Protein AF-X0VAJ9-F1 (afdb_monomer_lite)

Organism: NCBI:txid412755

Sequence (80 aa):
MKANTKYNIELDKSQIFNLIRQLNADDKIELLNSLQESTYVRRFEKLLDSLRTDKISLDDITKEVEGVRQKRYEQGKHNA

Radius of gyration: 29.06 Å; chains: 1; bounding box: 59×25×83 Å

Secondary structure (DSSP, 8-state):
------------HHHHHHHHHHS-HHHHHHHHHHHHHHHHHHHHHHHHHHH------HHHHHHHHHHHHHHHHHTT----

Foldseek 3Di:
DDDPDPDPDDDDPVRVVVVLVPDDPVVVVVVVVVCCVVCVVVVVVVVVVVVDDPDADPVNVVVVVVVVVVVCVVVVVDDD

Structure (mmCIF, N/CA/C/O backbone):
data_AF-X0VAJ9-F1
#
_entry.id   AF-X0VAJ9-F1
#
loop_
_atom_site.group_PDB
_atom_site.id
_atom_site.type_symbol
_atom_site.label_atom_id
_atom_site.label_alt_id
_atom_site.label_comp_id
_atom_site.label_asym_id
_atom_site.label_entity_id
_atom_site.label_seq_id
_atom_site.pdbx_PDB_ins_code
_atom_site.Cartn_x
_atom_site.Cartn_y
_atom_site.Cartn_z
_atom_site.occupancy
_atom_site.B_iso_or_equiv
_atom_site.auth_seq_id
_atom_site.auth_comp_id
_atom_site.auth_asym_id
_atom_site.auth_atom_id
_atom_site.pdbx_PDB_model_num
ATOM 1 N N . MET A 1 1 ? -8.157 -10.609 38.181 1.00 41.25 1 MET A N 1
ATOM 2 C CA . MET A 1 1 ? -7.643 -11.002 36.850 1.00 41.25 1 MET A CA 1
ATOM 3 C C . MET A 1 1 ? -8.834 -11.020 35.900 1.00 41.25 1 MET A C 1
ATOM 5 O O . MET A 1 1 ? -9.729 -11.824 36.115 1.00 41.25 1 MET A O 1
ATOM 9 N N . LYS A 1 2 ? -8.951 -10.059 34.971 1.00 44.88 2 LYS A N 1
ATOM 10 C CA . LYS A 1 2 ? -10.105 -9.997 34.053 1.00 44.88 2 LYS A CA 1
ATOM 11 C C . LYS A 1 2 ? -9.911 -11.031 32.942 1.00 44.88 2 LYS A C 1
ATOM 13 O O . LYS A 1 2 ? -8.846 -11.075 32.335 1.00 44.88 2 LYS A O 1
ATOM 18 N N . ALA A 1 3 ? -10.917 -11.878 32.742 1.00 46.28 3 ALA A N 1
ATOM 19 C CA . ALA A 1 3 ? -10.920 -12.914 31.721 1.00 46.28 3 ALA A CA 1
ATOM 20 C C . ALA A 1 3 ? -10.756 -12.289 30.328 1.00 46.28 3 ALA A C 1
ATOM 22 O O . ALA A 1 3 ? -11.432 -11.316 29.992 1.00 46.28 3 ALA A O 1
ATOM 23 N N . ASN A 1 4 ? -9.846 -12.848 29.530 1.00 55.72 4 ASN A N 1
ATOM 24 C CA . ASN A 1 4 ? -9.658 -12.478 28.134 1.00 55.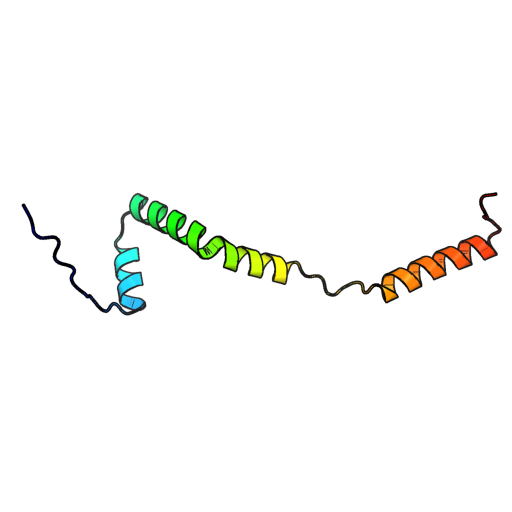72 4 ASN A CA 1
ATOM 25 C C . ASN A 1 4 ? -10.769 -13.148 27.308 1.00 55.72 4 ASN A C 1
ATOM 27 O O . ASN A 1 4 ? -10.574 -14.199 26.696 1.00 55.72 4 ASN A O 1
ATOM 31 N N . THR A 1 5 ? -11.981 -12.603 27.405 1.00 55.84 5 THR A N 1
ATOM 32 C CA . THR A 1 5 ? -13.159 -13.111 26.702 1.00 55.84 5 THR A CA 1
ATOM 33 C C . THR A 1 5 ? -13.054 -12.719 25.232 1.00 55.84 5 THR A C 1
ATOM 35 O O . THR A 1 5 ? -13.234 -11.555 24.877 1.00 55.84 5 THR A O 1
ATOM 38 N N . LYS A 1 6 ? -12.742 -13.688 24.365 1.00 57.78 6 LYS A N 1
ATOM 39 C CA . LYS A 1 6 ? -12.794 -13.505 22.910 1.00 57.78 6 LYS A CA 1
ATOM 40 C C . LYS A 1 6 ? -14.258 -13.419 22.479 1.00 57.78 6 LYS A C 1
ATOM 42 O O . LYS A 1 6 ? -14.916 -14.442 22.314 1.00 57.78 6 LYS A O 1
ATOM 47 N N . TYR A 1 7 ? -14.768 -12.203 22.322 1.00 63.56 7 TYR A N 1
ATOM 48 C CA . TYR A 1 7 ? -16.052 -11.973 21.669 1.00 63.56 7 TYR A CA 1
ATOM 49 C C . TYR A 1 7 ? -15.861 -12.141 20.161 1.00 63.56 7 TYR A C 1
ATOM 51 O O . TYR A 1 7 ? -15.082 -11.410 19.552 1.00 63.56 7 TYR A O 1
ATOM 59 N N . ASN A 1 8 ? -16.538 -13.125 19.568 1.00 64.31 8 ASN A N 1
ATOM 60 C CA . ASN A 1 8 ? -16.554 -13.295 18.121 1.00 64.31 8 ASN A CA 1
ATOM 61 C C . ASN A 1 8 ? -17.643 -12.376 17.560 1.00 64.31 8 ASN A C 1
ATOM 63 O O . ASN A 1 8 ? -18.826 -12.707 17.604 1.00 64.31 8 ASN A O 1
ATOM 67 N N . ILE A 1 9 ? -17.243 -11.173 17.157 1.00 78.25 9 ILE A N 1
ATOM 68 C CA . ILE A 1 9 ? -18.145 -10.180 16.581 1.00 78.25 9 ILE A CA 1
ATOM 69 C C . ILE A 1 9 ? -17.979 -10.264 15.068 1.00 78.25 9 ILE A C 1
ATOM 71 O O . ILE A 1 9 ? -16.919 -9.929 14.538 1.00 78.25 9 ILE A O 1
ATOM 75 N N . GLU A 1 10 ? -19.024 -10.709 14.377 1.00 82.94 10 GLU A N 1
ATOM 76 C CA . GLU A 1 10 ? -19.101 -10.566 12.927 1.00 82.94 10 GLU A CA 1
ATOM 77 C C . GLU A 1 10 ? -19.396 -9.102 12.611 1.00 82.94 10 GLU A C 1
ATOM 79 O O . GLU A 1 10 ? -20.473 -8.589 12.913 1.00 82.94 10 GLU A O 1
ATOM 84 N N . LEU A 1 11 ? -18.401 -8.419 12.049 1.00 86.50 11 LEU A N 1
ATOM 85 C CA . LEU A 1 11 ? -18.538 -7.051 11.575 1.00 86.50 11 LEU A CA 1
ATOM 86 C C . LEU A 1 11 ? -18.579 -7.051 10.057 1.00 86.50 11 LEU A C 1
ATOM 88 O O . LEU A 1 11 ? -17.683 -7.579 9.393 1.00 86.50 11 LEU A O 1
ATOM 92 N N . ASP A 1 12 ? -19.592 -6.399 9.504 1.00 91.62 12 ASP A N 1
ATOM 93 C CA . ASP A 1 12 ? -19.600 -6.091 8.088 1.00 91.62 12 ASP A CA 1
ATOM 94 C C . ASP A 1 12 ? -18.622 -4.945 7.766 1.00 91.62 12 ASP A C 1
ATOM 96 O O . ASP A 1 12 ? -18.134 -4.202 8.626 1.00 91.62 12 ASP A O 1
ATOM 100 N N . LYS A 1 13 ? -18.341 -4.774 6.472 1.00 91.44 13 LYS A N 1
ATOM 101 C CA . LYS A 1 13 ? -17.427 -3.736 5.988 1.00 91.44 13 LYS A CA 1
ATOM 102 C C . LYS A 1 13 ? -17.845 -2.334 6.450 1.00 91.44 13 LYS A C 1
ATOM 104 O O . LYS A 1 13 ? -16.987 -1.536 6.817 1.00 91.44 13 LYS A O 1
ATOM 109 N N . SER A 1 14 ? -19.137 -2.014 6.421 1.00 93.62 14 SER A N 1
ATOM 110 C CA . SER A 1 14 ? -19.651 -0.689 6.784 1.00 93.62 14 SER A CA 1
ATOM 111 C C . SER A 1 14 ? -19.464 -0.386 8.272 1.00 93.62 14 SER A C 1
ATOM 113 O O . SER A 1 14 ? -19.059 0.724 8.624 1.00 93.62 14 SER A O 1
ATOM 115 N N . GLN A 1 15 ? -19.660 -1.387 9.129 1.00 92.62 15 GLN A N 1
ATOM 116 C CA . GLN A 1 15 ? -19.447 -1.293 10.568 1.00 92.62 15 GLN A CA 1
ATOM 117 C C . GLN A 1 15 ? -17.971 -1.044 10.885 1.00 92.62 15 GLN A C 1
ATOM 119 O O . GLN A 1 15 ? -17.664 -0.139 11.661 1.00 92.62 15 GLN A O 1
ATOM 124 N N . ILE A 1 16 ? -17.052 -1.743 10.210 1.00 92.44 16 ILE A N 1
ATOM 125 C CA . ILE A 1 16 ? -15.605 -1.506 10.344 1.00 92.44 16 ILE A CA 1
ATOM 126 C C . ILE A 1 16 ? -15.254 -0.056 9.976 1.00 92.44 16 ILE A C 1
ATOM 128 O O . ILE A 1 16 ? -14.566 0.626 10.732 1.00 92.44 16 ILE A O 1
ATOM 132 N N . PHE A 1 17 ? -15.763 0.463 8.853 1.00 93.62 17 PHE A N 1
ATOM 133 C CA . PHE A 1 17 ? -15.505 1.857 8.466 1.00 93.62 17 PHE A CA 1
ATOM 134 C C . PHE A 1 17 ? -16.069 2.868 9.464 1.00 93.62 17 PHE A C 1
ATOM 136 O O . PHE A 1 17 ? -15.447 3.904 9.698 1.00 93.62 17 PHE A O 1
ATOM 143 N N . ASN A 1 18 ? -17.228 2.589 10.059 1.00 94.25 18 ASN A N 1
ATOM 144 C CA . ASN A 1 18 ? -17.803 3.456 11.082 1.00 94.25 18 ASN A CA 1
ATOM 145 C C . ASN A 1 18 ? -16.933 3.502 12.341 1.00 94.25 18 ASN A C 1
ATOM 147 O O . ASN A 1 18 ? -16.700 4.593 12.858 1.00 94.25 18 ASN A O 1
ATOM 151 N N . LEU A 1 19 ? -16.382 2.363 12.770 1.00 92.81 19 LEU A N 1
ATOM 152 C CA . LEU A 1 19 ? -15.436 2.310 13.887 1.00 92.81 19 LEU A CA 1
ATOM 153 C C . LEU A 1 19 ? -14.168 3.114 13.580 1.00 92.81 19 LEU A C 1
ATOM 155 O O . LEU A 1 19 ? -13.766 3.960 14.373 1.00 92.81 19 LEU A O 1
ATOM 159 N N . ILE A 1 20 ? -13.592 2.943 12.386 1.00 93.25 20 ILE A N 1
ATOM 160 C CA . ILE A 1 20 ? -12.393 3.687 11.968 1.00 93.25 20 ILE A CA 1
ATOM 161 C C . ILE A 1 20 ? -12.647 5.201 11.954 1.00 93.25 20 ILE A C 1
ATOM 163 O O . ILE A 1 20 ? -11.780 5.984 12.336 1.00 93.25 20 ILE A O 1
ATOM 167 N N . ARG A 1 21 ? -13.838 5.651 11.535 1.00 94.12 21 ARG A N 1
ATOM 168 C CA . ARG A 1 21 ? -14.188 7.084 11.526 1.00 94.12 21 ARG A CA 1
ATOM 169 C C . ARG A 1 21 ? -14.187 7.697 12.924 1.00 94.12 21 ARG A C 1
ATOM 171 O O . ARG A 1 21 ? -13.807 8.862 13.045 1.00 94.12 21 ARG A O 1
ATOM 178 N N . GLN A 1 22 ? -14.581 6.923 13.932 1.00 95.06 22 GLN A N 1
ATOM 179 C CA . GLN A 1 22 ? -14.665 7.351 15.330 1.00 95.06 22 GLN A CA 1
ATOM 180 C C . GLN A 1 22 ? -13.302 7.414 16.033 1.00 95.06 22 GLN A C 1
ATOM 182 O O . GLN A 1 22 ? -13.201 8.061 17.072 1.00 95.06 22 GLN A O 1
ATOM 187 N N . LEU A 1 23 ? -12.261 6.791 15.471 1.00 95.38 23 LEU A N 1
ATOM 188 C CA . LEU A 1 23 ? -10.906 6.842 16.021 1.00 95.38 23 LEU A CA 1
ATOM 189 C C . LEU A 1 23 ? -10.352 8.275 16.057 1.00 95.38 23 LEU A C 1
ATOM 191 O O . LEU A 1 23 ? -10.667 9.114 15.197 1.00 95.38 23 LEU A O 1
ATOM 195 N N . ASN A 1 24 ? -9.486 8.536 17.035 1.00 95.94 24 ASN A N 1
ATOM 196 C CA . ASN A 1 24 ? -8.732 9.784 17.114 1.00 95.94 24 ASN A CA 1
ATOM 197 C C . ASN A 1 24 ? -7.661 9.849 15.996 1.00 95.94 24 ASN A C 1
ATOM 199 O O . ASN A 1 24 ? -7.529 8.934 15.180 1.00 95.94 24 ASN A O 1
ATOM 203 N N . ALA A 1 25 ? -6.944 10.970 15.897 1.00 94.88 25 ALA A N 1
ATOM 204 C CA . ALA A 1 25 ? -5.948 11.160 14.842 1.00 94.88 25 ALA A CA 1
ATOM 205 C C . ALA A 1 25 ? -4.759 10.190 14.964 1.00 94.88 25 ALA A C 1
ATOM 207 O O . ALA A 1 25 ? -4.338 9.633 13.951 1.00 94.88 25 ALA A O 1
ATOM 208 N N . ASP A 1 26 ? -4.267 9.958 16.180 1.00 96.00 26 ASP A N 1
ATOM 209 C CA . ASP A 1 26 ? -3.095 9.118 16.440 1.00 96.00 26 ASP A CA 1
ATOM 210 C C . ASP A 1 26 ? -3.388 7.642 16.128 1.00 96.00 26 ASP A C 1
ATOM 212 O O . ASP A 1 26 ? -2.655 7.008 15.369 1.00 96.00 26 ASP A O 1
ATOM 216 N N . ASP A 1 27 ? -4.536 7.132 16.577 1.00 95.44 27 ASP A N 1
ATOM 217 C CA . ASP A 1 27 ? -5.010 5.772 16.299 1.00 95.44 27 AS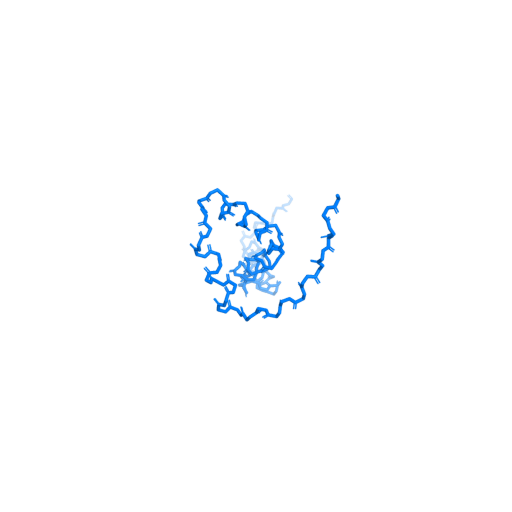P A CA 1
ATOM 218 C C . ASP A 1 27 ? -5.228 5.550 14.793 1.00 95.44 27 ASP A C 1
ATOM 220 O O . ASP A 1 27 ? -4.973 4.471 14.252 1.00 95.44 27 ASP A O 1
ATOM 224 N N . LYS A 1 28 ? -5.698 6.580 14.073 1.00 95.56 28 LYS A N 1
ATOM 225 C CA . LYS A 1 28 ? -5.838 6.522 12.609 1.00 95.56 28 LYS A CA 1
ATOM 226 C C . LYS A 1 28 ? -4.484 6.412 11.920 1.00 95.56 28 LYS A C 1
ATOM 228 O O . LYS A 1 28 ? -4.385 5.701 10.920 1.00 95.56 28 LYS A O 1
ATOM 233 N N . ILE A 1 29 ? -3.467 7.106 12.427 1.00 95.88 29 ILE A N 1
ATOM 234 C CA . ILE A 1 29 ? -2.101 7.030 11.900 1.00 95.88 29 ILE A CA 1
ATOM 235 C C . ILE A 1 29 ? -1.512 5.641 12.164 1.00 95.88 29 ILE A C 1
ATOM 237 O O . ILE A 1 29 ? -0.959 5.034 11.249 1.00 95.88 29 ILE A O 1
ATOM 241 N N . GLU A 1 30 ? -1.680 5.097 13.368 1.00 95.81 30 GLU A N 1
ATOM 242 C CA . GLU A 1 30 ? -1.204 3.750 13.705 1.00 95.81 30 GLU A CA 1
ATOM 243 C C . GLU A 1 30 ? -1.862 2.671 12.826 1.00 95.81 30 GLU A C 1
ATOM 245 O O . GLU A 1 30 ? -1.182 1.811 12.249 1.00 95.81 30 GLU A O 1
ATOM 250 N N . LEU A 1 31 ? -3.183 2.761 12.640 1.00 94.81 31 LEU A N 1
ATOM 251 C CA . LEU A 1 31 ? -3.921 1.874 11.744 1.00 94.81 31 LEU A CA 1
ATOM 252 C C . LEU A 1 31 ? -3.446 2.016 10.293 1.00 94.81 31 LEU A C 1
ATOM 254 O O . LEU A 1 31 ? -3.289 1.012 9.596 1.00 94.81 31 LEU A O 1
ATOM 258 N N . LEU A 1 32 ? -3.207 3.245 9.828 1.00 94.62 32 LEU A N 1
ATOM 259 C CA . LEU A 1 32 ? -2.692 3.498 8.485 1.00 94.62 32 LEU A CA 1
ATOM 260 C C . LEU A 1 32 ? -1.337 2.815 8.275 1.00 94.62 32 LEU A C 1
ATOM 262 O O . LEU A 1 32 ? -1.169 2.143 7.260 1.00 94.62 32 LEU A O 1
ATOM 266 N N . ASN A 1 33 ? -0.407 2.947 9.221 1.00 94.06 33 ASN A N 1
ATOM 267 C CA . ASN A 1 33 ? 0.918 2.327 9.136 1.00 94.06 33 ASN A CA 1
ATOM 268 C C . ASN A 1 33 ? 0.809 0.796 9.050 1.00 94.06 33 ASN A C 1
ATOM 270 O O . ASN A 1 33 ? 1.364 0.180 8.141 1.00 94.06 33 ASN A O 1
ATOM 274 N N . SER A 1 34 ? -0.019 0.191 9.907 1.00 93.38 34 SER A N 1
ATOM 275 C CA . SER A 1 34 ? -0.272 -1.258 9.898 1.00 93.38 34 SER A CA 1
ATOM 276 C C . SER A 1 34 ? -0.890 -1.742 8.574 1.00 93.38 34 SER A C 1
ATOM 278 O O . SER A 1 34 ? -0.536 -2.791 8.019 1.00 93.38 34 SER A O 1
ATOM 280 N N . LEU A 1 35 ? -1.821 -0.963 8.014 1.00 94.06 35 LEU A N 1
ATOM 281 C CA . LEU A 1 35 ? -2.421 -1.255 6.712 1.00 94.06 35 LEU A CA 1
ATOM 282 C C . LEU A 1 35 ? -1.418 -1.073 5.569 1.00 94.06 35 LEU A C 1
ATOM 284 O O . LEU A 1 35 ? -1.462 -1.822 4.595 1.00 94.06 35 LEU A O 1
ATOM 288 N N . GLN A 1 36 ? -0.508 -0.104 5.652 1.00 92.19 36 GLN A N 1
ATOM 289 C CA . GLN A 1 36 ? 0.525 0.103 4.638 1.00 92.19 36 GLN A CA 1
ATOM 290 C C . GLN A 1 36 ? 1.499 -1.072 4.569 1.00 92.19 36 GLN A C 1
ATOM 292 O O . GLN A 1 36 ? 1.803 -1.512 3.461 1.00 92.19 36 GLN A O 1
ATOM 297 N N . GLU A 1 37 ? 1.928 -1.604 5.713 1.00 91.94 37 GLU A N 1
ATOM 298 C CA . GLU A 1 37 ? 2.802 -2.781 5.775 1.00 91.94 37 GLU A C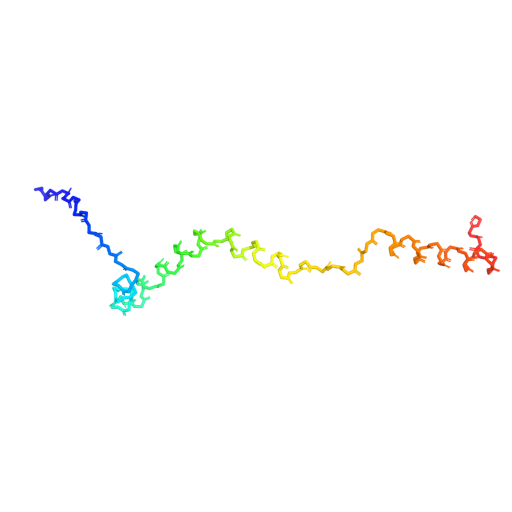A 1
ATOM 299 C C . GLU A 1 37 ? 2.125 -4.013 5.164 1.00 91.94 37 GLU A C 1
ATOM 301 O O . GLU A 1 37 ? 2.656 -4.634 4.243 1.00 91.94 37 GLU A O 1
ATOM 306 N N . SER A 1 38 ? 0.897 -4.318 5.595 1.00 90.50 38 SER A N 1
ATOM 307 C CA . SER A 1 38 ? 0.153 -5.490 5.105 1.00 90.50 38 SER A CA 1
ATOM 308 C C . SER A 1 38 ? -0.284 -5.385 3.637 1.00 90.50 38 SER A C 1
ATOM 310 O O . SER A 1 38 ? -0.466 -6.403 2.969 1.00 90.50 38 SER A O 1
ATOM 312 N N . THR A 1 39 ? -0.439 -4.170 3.099 1.00 92.81 39 THR A N 1
ATOM 313 C CA . THR A 1 39 ? -0.854 -3.943 1.701 1.00 92.81 39 THR A CA 1
ATOM 314 C C . THR A 1 39 ? 0.305 -3.623 0.758 1.00 92.81 39 THR A C 1
ATOM 316 O O . THR A 1 39 ? 0.067 -3.449 -0.442 1.00 92.81 39 THR A O 1
ATOM 319 N N . TYR A 1 40 ? 1.544 -3.563 1.262 1.00 91.88 40 TYR A N 1
ATOM 320 C CA . TYR A 1 40 ? 2.722 -3.160 0.494 1.00 91.88 40 TYR A CA 1
ATOM 321 C C . TYR A 1 40 ? 2.881 -3.970 -0.793 1.00 91.88 40 TYR A C 1
ATOM 323 O O . TYR A 1 40 ? 2.926 -3.383 -1.871 1.00 91.88 40 TYR A O 1
ATOM 331 N N . VAL A 1 41 ? 2.880 -5.304 -0.693 1.00 91.38 41 VAL A N 1
ATOM 332 C CA . VAL A 1 41 ? 3.095 -6.209 -1.838 1.00 91.38 41 VAL A CA 1
ATOM 333 C C . VAL A 1 41 ? 2.094 -5.920 -2.952 1.00 91.38 41 VAL A C 1
ATOM 335 O O . VAL A 1 41 ? 2.476 -5.642 -4.082 1.00 91.38 41 VAL A O 1
ATOM 338 N N . ARG A 1 42 ? 0.804 -5.858 -2.614 1.00 92.50 42 ARG A N 1
ATOM 339 C CA . ARG A 1 42 ? -0.260 -5.616 -3.595 1.00 92.50 42 ARG A CA 1
ATOM 340 C C . ARG A 1 42 ? -0.193 -4.217 -4.212 1.00 92.50 42 ARG A C 1
ATOM 342 O O . ARG A 1 42 ? -0.567 -4.026 -5.368 1.00 92.50 42 ARG A O 1
ATOM 349 N N . ARG A 1 43 ? 0.233 -3.208 -3.446 1.00 91.19 43 ARG A N 1
ATOM 350 C CA . ARG A 1 43 ? 0.457 -1.849 -3.966 1.00 91.19 43 ARG A CA 1
ATOM 351 C C . ARG A 1 43 ? 1.666 -1.806 -4.895 1.00 91.19 43 ARG A C 1
ATOM 353 O O . ARG A 1 43 ? 1.610 -1.121 -5.911 1.00 91.19 43 ARG A O 1
ATOM 360 N N . PHE A 1 44 ? 2.721 -2.537 -4.553 1.00 88.38 44 PHE A N 1
ATOM 361 C CA . PHE A 1 44 ? 3.932 -2.647 -5.351 1.00 88.38 44 PHE A CA 1
ATOM 362 C C . PHE A 1 44 ? 3.673 -3.378 -6.672 1.00 88.38 44 PHE A C 1
ATOM 364 O O . PHE A 1 44 ? 4.050 -2.870 -7.718 1.00 88.38 44 PHE A O 1
ATOM 371 N N . GLU A 1 45 ? 2.935 -4.488 -6.659 1.00 89.75 45 GLU A N 1
ATOM 372 C CA . GLU A 1 45 ? 2.502 -5.189 -7.877 1.00 89.75 45 GLU A CA 1
ATOM 373 C C . GLU A 1 45 ? 1.696 -4.275 -8.803 1.00 89.75 45 GLU A C 1
ATOM 375 O O . GLU A 1 45 ? 2.015 -4.156 -9.981 1.00 89.75 45 GLU A O 1
ATOM 380 N N . LYS A 1 46 ? 0.713 -3.541 -8.264 1.00 90.44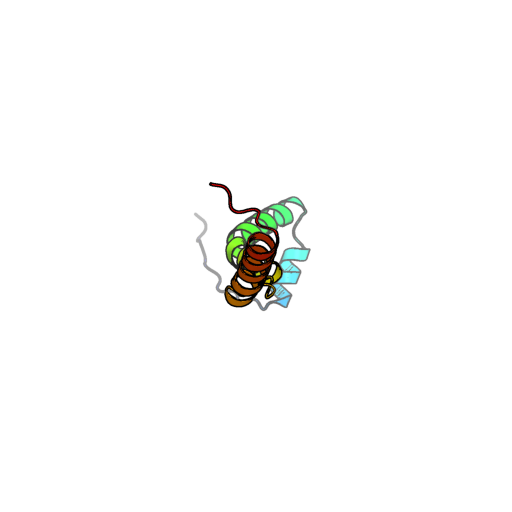 46 LYS A N 1
ATOM 381 C CA . LYS A 1 46 ? -0.043 -2.550 -9.048 1.00 90.44 46 LYS A CA 1
ATOM 382 C C . LYS A 1 46 ? 0.847 -1.465 -9.646 1.00 90.44 46 LYS A C 1
ATOM 384 O O . LYS A 1 46 ? 0.591 -1.019 -10.762 1.00 90.44 46 LYS A O 1
ATOM 389 N N . LEU A 1 47 ? 1.855 -1.013 -8.900 1.00 88.00 47 LEU A N 1
ATOM 390 C CA . LEU A 1 47 ? 2.819 -0.038 -9.397 1.00 88.00 47 LEU A CA 1
ATOM 391 C C . LEU A 1 47 ? 3.634 -0.636 -10.547 1.00 88.00 47 LEU A C 1
ATOM 393 O O . LEU A 1 47 ? 3.726 -0.010 -11.599 1.00 88.00 47 LEU A O 1
ATOM 397 N N . LEU A 1 48 ? 4.168 -1.847 -10.379 1.00 86.94 48 LEU A N 1
ATOM 398 C CA . LEU A 1 48 ? 4.893 -2.551 -11.434 1.00 86.94 48 LEU A CA 1
ATOM 399 C C . LEU A 1 48 ? 4.030 -2.744 -12.681 1.00 86.94 48 LEU A C 1
ATOM 401 O O . LEU A 1 48 ? 4.496 -2.453 -13.775 1.00 86.94 48 LEU A O 1
ATOM 405 N N . ASP A 1 49 ? 2.771 -3.151 -12.529 1.00 86.62 49 ASP A N 1
ATOM 406 C CA . ASP A 1 49 ? 1.835 -3.288 -13.646 1.00 86.62 49 ASP A CA 1
ATOM 407 C C . ASP A 1 49 ? 1.556 -1.947 -14.335 1.00 86.62 49 ASP A C 1
ATOM 409 O O . ASP A 1 49 ? 1.475 -1.894 -15.555 1.00 86.62 49 ASP A O 1
ATOM 413 N N . SER A 1 50 ? 1.463 -0.846 -13.584 1.00 84.75 50 SER A N 1
ATOM 414 C CA . SER A 1 50 ? 1.289 0.490 -14.172 1.00 84.75 50 SER A CA 1
ATOM 415 C C . SER A 1 50 ? 2.537 1.010 -14.897 1.00 84.75 50 SER A C 1
ATOM 417 O O . SER A 1 50 ? 2.427 1.852 -15.785 1.00 84.75 50 SER A O 1
ATOM 419 N N . LEU A 1 51 ? 3.717 0.518 -14.507 1.00 80.81 51 LEU A N 1
ATOM 420 C CA . LEU A 1 51 ? 5.007 0.851 -15.111 1.00 80.81 51 LEU A CA 1
ATOM 421 C C . LEU A 1 51 ? 5.410 -0.125 -16.216 1.00 80.81 51 LEU A C 1
ATOM 423 O O . LEU A 1 51 ? 6.376 0.151 -16.927 1.00 80.81 51 LEU A O 1
ATOM 427 N N . ARG A 1 52 ? 4.699 -1.250 -16.376 1.00 76.94 52 ARG A N 1
ATOM 428 C CA . ARG A 1 52 ? 4.893 -2.138 -17.519 1.00 76.94 52 ARG A CA 1
ATOM 429 C C . ARG A 1 52 ? 4.584 -1.354 -18.783 1.00 76.94 52 ARG A C 1
ATOM 431 O O . ARG A 1 52 ? 3.445 -1.025 -19.095 1.00 76.94 52 ARG A O 1
ATOM 438 N N . THR A 1 53 ? 5.639 -1.040 -19.510 1.00 65.88 53 THR A N 1
ATOM 439 C CA . THR A 1 53 ? 5.568 -0.522 -20.863 1.00 65.88 53 THR A CA 1
ATOM 440 C C . THR A 1 53 ? 5.592 -1.703 -21.822 1.00 65.88 53 THR A C 1
ATOM 442 O O . THR A 1 53 ? 6.614 -2.367 -21.960 1.00 65.88 53 THR A O 1
ATOM 445 N N . ASP A 1 54 ? 4.503 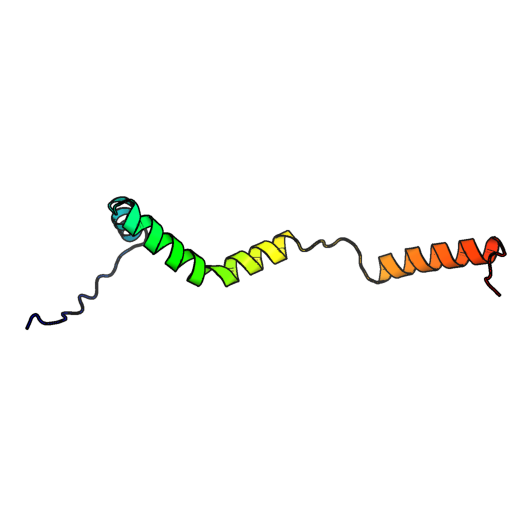-1.914 -22.560 1.00 66.62 54 ASP A N 1
ATOM 446 C CA . ASP A 1 54 ? 4.404 -2.924 -23.632 1.00 66.62 54 ASP A CA 1
ATOM 447 C C . ASP A 1 54 ? 5.280 -2.612 -24.865 1.00 66.62 54 ASP A C 1
ATOM 449 O O . ASP A 1 54 ? 5.004 -3.066 -25.971 1.00 66.62 54 ASP A O 1
ATOM 453 N N . LYS A 1 55 ? 6.273 -1.728 -24.753 1.00 64.25 55 LYS A N 1
ATOM 454 C CA . LYS A 1 55 ? 6.583 -0.844 -25.883 1.00 64.25 55 LYS A CA 1
ATOM 455 C C . LYS A 1 55 ? 7.762 -1.211 -26.758 1.00 64.25 55 LYS A C 1
ATOM 457 O O . LYS A 1 55 ? 7.899 -0.570 -27.791 1.00 64.25 55 LYS A O 1
ATOM 462 N N . ILE A 1 56 ? 8.580 -2.196 -26.408 1.00 69.25 56 ILE A N 1
ATOM 463 C CA . ILE A 1 56 ? 9.672 -2.629 -27.285 1.00 69.25 56 ILE A CA 1
ATOM 464 C C . ILE A 1 56 ? 9.896 -4.128 -27.083 1.00 69.25 56 ILE A C 1
ATOM 466 O O . ILE A 1 56 ? 10.343 -4.561 -26.020 1.00 69.25 56 ILE A O 1
ATOM 470 N N . SER A 1 57 ? 9.586 -4.920 -28.106 1.00 79.88 57 SER A N 1
ATOM 471 C CA . SER A 1 57 ? 9.961 -6.331 -28.163 1.00 79.88 57 SER A CA 1
ATOM 472 C C . SER A 1 57 ? 11.440 -6.488 -28.537 1.00 79.88 57 SER A C 1
ATOM 474 O O . SER A 1 57 ? 12.058 -5.584 -29.096 1.00 79.88 57 SER A O 1
ATOM 476 N N . LEU A 1 58 ? 12.024 -7.660 -28.269 1.00 78.88 58 LEU A N 1
ATOM 477 C CA . LEU A 1 58 ? 13.375 -7.989 -28.748 1.00 78.88 58 LEU A CA 1
ATOM 478 C C . LEU A 1 58 ? 13.501 -7.834 -30.272 1.00 78.88 58 LEU A C 1
ATOM 480 O O . LEU A 1 58 ? 14.537 -7.383 -30.745 1.00 78.88 58 LEU A O 1
ATOM 484 N N . ASP A 1 59 ? 12.440 -8.144 -31.018 1.00 86.25 59 ASP A N 1
ATOM 485 C CA . ASP A 1 59 ? 12.391 -7.975 -32.473 1.00 86.25 59 ASP A CA 1
ATOM 486 C C . ASP A 1 59 ? 12.476 -6.496 -32.884 1.00 86.25 59 ASP A C 1
ATOM 488 O O . ASP A 1 59 ? 13.216 -6.152 -33.806 1.00 86.25 59 ASP A O 1
ATOM 492 N N . ASP A 1 60 ? 11.802 -5.602 -32.151 1.00 85.38 60 ASP A N 1
ATOM 493 C CA . ASP A 1 60 ? 11.888 -4.153 -32.376 1.00 85.38 60 ASP A CA 1
ATOM 494 C C . ASP A 1 60 ? 13.314 -3.633 -32.133 1.00 85.38 60 ASP A C 1
ATOM 496 O O . ASP A 1 60 ? 13.823 -2.818 -32.906 1.00 85.38 60 ASP A O 1
ATOM 500 N N . ILE A 1 61 ? 13.999 -4.153 -31.105 1.00 85.94 61 ILE A N 1
ATOM 501 C CA . ILE A 1 61 ? 15.411 -3.835 -30.827 1.00 85.94 61 ILE A CA 1
ATOM 502 C C . ILE A 1 61 ? 16.299 -4.338 -31.966 1.00 85.94 61 ILE A C 1
ATOM 504 O O . ILE A 1 61 ? 17.144 -3.595 -32.467 1.00 85.94 61 ILE A O 1
ATOM 508 N N . THR A 1 62 ? 16.122 -5.592 -32.385 1.00 92.38 62 THR A N 1
ATOM 509 C CA . THR A 1 62 ? 16.937 -6.208 -33.437 1.00 92.38 62 THR A CA 1
ATOM 510 C C . THR A 1 62 ? 16.787 -5.469 -34.762 1.00 92.38 62 THR A C 1
ATOM 512 O O . THR A 1 62 ? 17.796 -5.200 -35.413 1.00 92.38 62 THR A O 1
ATOM 515 N N . LYS A 1 63 ? 15.565 -5.079 -35.141 1.00 93.62 63 LYS A N 1
ATOM 516 C CA . LYS A 1 63 ? 15.313 -4.305 -36.365 1.00 93.62 63 LYS A CA 1
ATOM 517 C C . LYS A 1 63 ? 16.053 -2.971 -36.376 1.00 93.62 63 LYS A C 1
ATOM 519 O O . LYS A 1 63 ? 16.691 -2.646 -37.376 1.00 93.62 63 LYS A O 1
ATOM 524 N N . GLU A 1 64 ? 16.009 -2.223 -35.276 1.00 92.19 64 GLU A N 1
ATOM 525 C CA . GLU A 1 64 ? 16.717 -0.942 -35.180 1.00 92.19 64 GLU A CA 1
ATOM 526 C C . GLU A 1 64 ? 18.241 -1.142 -35.234 1.00 92.19 64 GLU A C 1
ATOM 528 O O . GLU A 1 64 ? 18.939 -0.460 -35.989 1.00 92.19 64 GLU A O 1
ATOM 533 N N . VAL A 1 65 ? 18.768 -2.123 -34.489 1.00 94.38 65 VAL A N 1
ATOM 534 C CA . VAL A 1 65 ? 20.207 -2.430 -34.454 1.00 94.38 65 VAL A CA 1
ATOM 535 C C . VAL A 1 65 ? 20.729 -2.831 -35.833 1.00 94.38 65 VAL A C 1
ATOM 537 O O . VAL A 1 65 ? 21.742 -2.286 -36.279 1.00 94.38 65 VAL A O 1
ATOM 540 N N . GLU A 1 66 ? 20.046 -3.741 -36.528 1.00 94.50 66 GLU A N 1
ATOM 541 C CA . GLU A 1 66 ? 20.456 -4.174 -37.867 1.00 94.50 66 GLU A CA 1
ATOM 542 C C . GLU A 1 66 ? 20.307 -3.044 -38.898 1.00 94.50 66 GLU A C 1
ATOM 544 O O . GLU A 1 66 ? 21.191 -2.862 -39.737 1.00 94.50 66 GLU A O 1
ATOM 549 N N . GLY A 1 67 ? 19.289 -2.185 -38.767 1.00 94.56 67 GLY A N 1
ATOM 550 C CA . GLY A 1 67 ? 19.164 -0.971 -39.578 1.00 94.56 67 GLY A CA 1
ATOM 551 C C . GLY A 1 67 ? 20.353 -0.014 -39.416 1.00 94.56 67 GLY A C 1
ATOM 552 O O . GLY A 1 67 ? 20.865 0.531 -40.397 1.00 94.56 67 GLY A O 1
ATOM 553 N N . VAL A 1 68 ? 20.850 0.170 -38.190 1.00 92.25 68 VAL A N 1
ATOM 554 C CA . VAL A 1 68 ? 22.065 0.962 -37.925 1.00 92.25 68 VAL A CA 1
ATOM 555 C C . VAL A 1 68 ? 23.316 0.261 -38.459 1.00 92.25 68 VAL A C 1
ATOM 557 O O . VAL A 1 68 ? 24.195 0.920 -39.024 1.00 92.25 68 VAL A O 1
ATOM 560 N N . ARG A 1 69 ? 23.411 -1.062 -38.301 1.00 92.38 69 ARG A N 1
ATOM 561 C CA . ARG A 1 69 ? 24.547 -1.872 -38.761 1.00 92.38 69 ARG A CA 1
ATOM 562 C C . ARG A 1 69 ? 24.715 -1.785 -40.274 1.00 92.38 69 ARG A C 1
ATOM 564 O O . ARG A 1 69 ? 25.819 -1.517 -40.746 1.00 92.38 69 ARG A O 1
ATOM 571 N N . GLN A 1 70 ? 23.613 -1.907 -41.008 1.00 91.56 70 GLN A 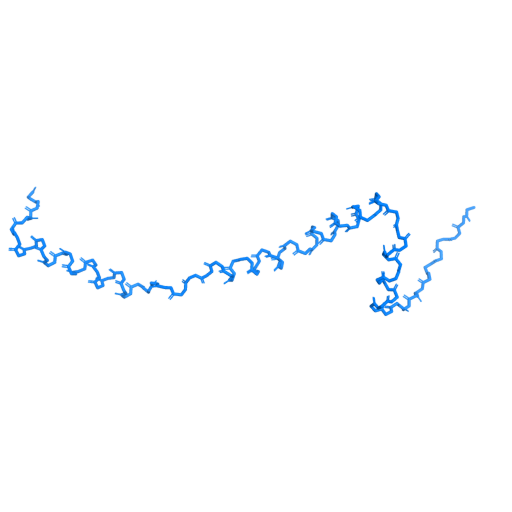N 1
ATOM 572 C CA . GLN A 1 70 ? 23.600 -1.787 -42.458 1.00 91.56 70 GLN A CA 1
ATOM 573 C C . GLN A 1 70 ? 23.980 -0.376 -42.922 1.00 91.56 70 GLN A C 1
ATOM 575 O O . GLN A 1 70 ? 24.878 -0.230 -43.749 1.00 91.56 70 GLN A O 1
ATOM 580 N N . LYS A 1 71 ? 23.418 0.676 -42.308 1.00 89.81 71 LYS A N 1
ATOM 581 C CA . LYS A 1 71 ? 23.814 2.066 -42.605 1.00 89.81 71 LYS A CA 1
ATOM 582 C C . LYS A 1 71 ? 25.310 2.312 -42.385 1.00 89.81 71 LYS A C 1
ATOM 584 O O . LYS A 1 71 ? 25.932 3.038 -43.155 1.00 89.81 71 LYS A O 1
ATOM 589 N N . ARG A 1 72 ? 25.909 1.734 -41.337 1.00 88.88 72 ARG A N 1
ATOM 590 C CA . ARG A 1 72 ? 27.358 1.854 -41.080 1.00 88.88 72 ARG A CA 1
ATOM 591 C C . ARG A 1 72 ? 28.198 1.105 -42.113 1.00 88.88 72 ARG A C 1
ATOM 593 O O . ARG A 1 72 ? 29.229 1.638 -42.525 1.00 88.88 72 ARG A O 1
ATOM 600 N N . TYR A 1 73 ? 27.752 -0.084 -42.522 1.00 87.00 73 TYR A N 1
ATOM 601 C CA . TYR A 1 73 ? 28.388 -0.877 -43.575 1.00 87.00 73 TYR A CA 1
ATOM 602 C C . TYR A 1 73 ? 28.418 -0.107 -44.901 1.00 87.00 73 TYR A C 1
ATOM 604 O O . TYR A 1 73 ? 29.482 0.092 -45.480 1.00 87.00 73 TYR A O 1
ATOM 612 N N . GLU A 1 74 ? 27.266 0.419 -45.327 1.00 87.19 74 GLU A N 1
ATOM 613 C CA . GLU A 1 74 ? 27.114 1.202 -46.561 1.00 87.19 74 GLU A CA 1
ATOM 614 C C . GLU A 1 74 ? 27.945 2.496 -46.550 1.00 87.19 74 GLU A C 1
ATOM 616 O O . GLU A 1 74 ? 28.430 2.939 -47.588 1.00 87.19 74 GLU A O 1
ATOM 621 N N . GLN A 1 75 ? 28.162 3.091 -45.373 1.00 87.31 75 GLN A N 1
ATOM 622 C CA . GLN A 1 75 ? 28.987 4.292 -45.204 1.00 87.31 75 GLN A CA 1
ATOM 623 C C . GLN A 1 75 ? 30.496 4.009 -45.126 1.00 87.31 75 GLN A C 1
ATOM 625 O O . GLN A 1 75 ? 31.269 4.941 -44.900 1.00 87.31 75 GLN A O 1
ATOM 630 N N . GLY A 1 76 ? 30.936 2.751 -45.247 1.00 78.81 76 GLY A N 1
ATOM 631 C CA . GLY A 1 76 ? 32.352 2.382 -45.145 1.00 78.81 76 GLY A CA 1
ATOM 632 C C . GLY A 1 76 ? 32.969 2.656 -43.768 1.00 78.81 76 GLY A C 1
ATOM 633 O O . GLY A 1 76 ? 34.186 2.600 -43.614 1.00 78.81 76 GLY A O 1
ATOM 634 N N . LYS A 1 77 ? 32.147 2.933 -42.744 1.00 68.44 77 LYS A N 1
ATOM 635 C CA . LYS A 1 77 ? 32.576 3.147 -41.352 1.00 68.44 77 LYS A CA 1
ATOM 636 C C . LYS A 1 77 ? 32.709 1.812 -40.625 1.00 68.44 77 LYS A C 1
ATOM 638 O O . LYS A 1 77 ? 32.142 1.609 -39.550 1.00 68.44 77 LYS A O 1
ATOM 643 N N . HIS A 1 78 ? 33.437 0.887 -41.239 1.00 62.12 78 HIS A N 1
ATOM 644 C CA . HIS A 1 78 ? 33.935 -0.278 -40.535 1.00 62.12 78 HIS A CA 1
ATOM 645 C C . HIS A 1 78 ? 35.129 0.182 -39.703 1.00 62.12 78 HIS A C 1
ATOM 647 O O . HIS A 1 78 ? 36.158 0.559 -40.255 1.00 62.12 78 HIS A O 1
ATOM 653 N N . ASN A 1 79 ? 34.976 0.198 -38.378 1.00 61.78 79 ASN A N 1
ATOM 654 C CA . ASN A 1 79 ? 36.136 0.277 -37.500 1.00 61.78 79 ASN A CA 1
ATOM 655 C C . ASN A 1 79 ? 36.996 -0.958 -37.810 1.00 61.78 79 ASN A C 1
ATOM 657 O O . ASN A 1 79 ? 36.540 -2.081 -37.577 1.00 61.78 79 ASN A O 1
ATOM 661 N N . ALA A 1 80 ? 38.158 -0.729 -38.420 1.00 53.25 80 ALA A N 1
ATOM 662 C CA . ALA A 1 80 ? 39.250 -1.692 -38.459 1.00 53.25 80 ALA A CA 1
ATOM 663 C C . ALA A 1 80 ? 39.872 -1.816 -37.063 1.00 53.25 80 ALA A C 1
ATOM 665 O O . ALA A 1 80 ? 39.884 -0.790 -36.339 1.00 53.25 80 ALA A O 1
#

pLDDT: mean 84.12, std 13.89, range [41.25, 96.0]